Protein AF-A0A2S3Y371-F1 (afdb_monomer_lite)

Foldseek 3Di:
DDDPPPPPPDPDDDDPPDDDDPVVDDPVLQVLQVVLLVLLQVLVVLVVDDDPDKHKDADDVVVDVDPRRIAIPPVRHRSVRSNVNSVVSVVVSVVVVVVVVVVVVVPDDDPPPPCPDPDDD

Structure (mmCIF, N/CA/C/O backbone):
data_AF-A0A2S3Y371-F1
#
_entry.id   AF-A0A2S3Y371-F1
#
loop_
_atom_site.group_PDB
_atom_site.id
_atom_site.type_symbol
_atom_site.label_atom_id
_atom_site.label_alt_id
_atom_site.label_comp_id
_atom_site.label_asym_id
_atom_site.label_entity_id
_atom_site.label_seq_id
_atom_site.pdbx_PDB_ins_code
_atom_site.Cartn_x
_atom_site.Cartn_y
_atom_site.Cartn_z
_atom_site.occupancy
_atom_site.B_iso_or_equiv
_atom_site.auth_seq_id
_atom_site.auth_comp_id
_atom_site.auth_asym_id
_atom_site.auth_atom_id
_atom_site.pdbx_PDB_model_num
ATOM 1 N N . MET A 1 1 ? 18.787 -8.250 23.227 1.00 36.34 1 MET A N 1
ATOM 2 C CA . MET A 1 1 ? 19.214 -7.018 22.537 1.00 36.34 1 MET A CA 1
ATOM 3 C C . MET A 1 1 ? 19.121 -7.314 21.054 1.00 36.34 1 MET A C 1
ATOM 5 O O . MET A 1 1 ? 19.873 -8.144 20.572 1.00 36.34 1 MET A O 1
ATOM 9 N N . THR A 1 2 ? 18.092 -6.796 20.393 1.00 35.56 2 THR A N 1
ATOM 10 C CA . THR A 1 2 ? 17.773 -7.075 18.988 1.00 35.56 2 THR A CA 1
ATOM 11 C C . THR A 1 2 ? 18.684 -6.259 18.079 1.00 35.56 2 THR A C 1
ATOM 13 O O . THR A 1 2 ? 18.664 -5.030 18.113 1.00 35.56 2 THR A O 1
ATOM 16 N N . GLU A 1 3 ? 19.511 -6.953 17.303 1.00 37.12 3 GLU A N 1
ATOM 17 C CA . GLU A 1 3 ? 20.425 -6.358 16.335 1.00 37.12 3 GLU A CA 1
ATOM 18 C C . GLU A 1 3 ? 19.640 -5.799 15.142 1.00 37.12 3 GLU A C 1
ATOM 20 O O . GLU A 1 3 ? 19.009 -6.522 14.371 1.00 37.12 3 GLU A O 1
ATOM 25 N N . ASN A 1 4 ? 19.678 -4.475 14.998 1.00 44.19 4 ASN A N 1
ATOM 26 C CA . ASN A 1 4 ? 19.171 -3.760 13.835 1.00 44.19 4 ASN A CA 1
ATOM 27 C C . ASN A 1 4 ? 20.113 -3.986 12.642 1.00 44.19 4 ASN A C 1
ATOM 29 O O . ASN A 1 4 ? 21.061 -3.227 12.434 1.00 44.19 4 ASN A O 1
ATOM 33 N N . HIS A 1 5 ? 19.842 -4.998 11.819 1.00 40.00 5 HIS A N 1
ATOM 34 C CA . HIS A 1 5 ? 20.485 -5.140 10.512 1.00 40.00 5 HIS A CA 1
ATOM 35 C C . HIS A 1 5 ? 19.853 -4.196 9.482 1.00 40.00 5 HIS A C 1
ATOM 37 O O . HIS A 1 5 ? 19.152 -4.604 8.559 1.00 40.00 5 HIS A O 1
ATOM 43 N N . CYS A 1 6 ? 20.167 -2.907 9.599 1.00 42.28 6 CYS A N 1
ATOM 44 C CA . CYS A 1 6 ? 20.068 -1.996 8.467 1.00 42.28 6 CYS A CA 1
ATOM 45 C C . CYS A 1 6 ? 21.234 -2.322 7.515 1.00 42.28 6 CYS A C 1
ATOM 47 O O . CYS A 1 6 ? 22.364 -1.864 7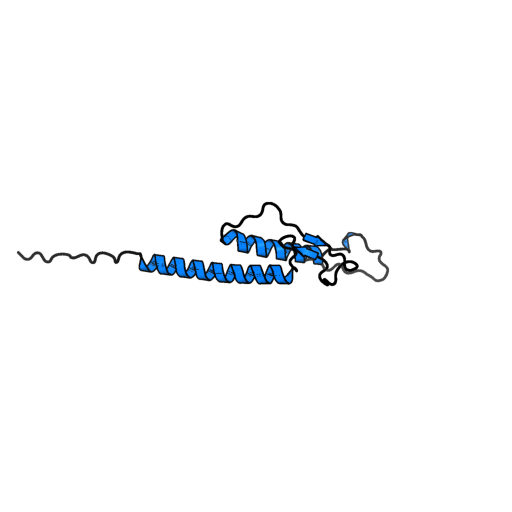.710 1.00 42.28 6 CYS A O 1
ATOM 49 N N . LYS A 1 7 ? 20.999 -3.204 6.532 1.00 44.72 7 LYS A N 1
ATOM 50 C CA . LYS A 1 7 ? 21.962 -3.500 5.459 1.00 44.72 7 LYS A CA 1
ATOM 51 C C . LYS A 1 7 ? 22.326 -2.183 4.768 1.00 44.72 7 LYS A C 1
ATOM 53 O O . LYS A 1 7 ? 21.504 -1.600 4.067 1.00 44.72 7 LYS A O 1
ATOM 58 N N . LYS A 1 8 ? 23.569 -1.731 4.958 1.00 47.91 8 LYS A N 1
ATOM 59 C CA . LYS A 1 8 ? 24.185 -0.659 4.168 1.00 47.91 8 LYS A CA 1
ATOM 60 C C . LYS A 1 8 ? 24.046 -1.029 2.688 1.00 47.91 8 LYS A C 1
ATOM 62 O O . LYS A 1 8 ? 24.722 -1.946 2.229 1.00 47.91 8 LYS A O 1
ATOM 67 N N . ARG A 1 9 ? 23.168 -0.341 1.951 1.00 52.19 9 ARG A N 1
ATOM 68 C CA . ARG A 1 9 ? 23.155 -0.377 0.483 1.00 52.19 9 ARG A CA 1
ATOM 69 C C . ARG A 1 9 ? 24.483 0.228 0.027 1.00 52.19 9 ARG A C 1
ATOM 71 O O . ARG A 1 9 ? 24.672 1.440 0.099 1.00 52.19 9 ARG A O 1
ATOM 78 N N . GLY A 1 10 ? 25.447 -0.632 -0.293 1.00 52.78 10 GLY A N 1
ATOM 79 C CA . GLY A 1 10 ? 26.757 -0.222 -0.780 1.00 52.78 10 GLY A CA 1
ATOM 80 C C . GLY A 1 10 ? 26.577 0.534 -2.087 1.00 52.78 10 GLY A C 1
ATOM 81 O O . GLY A 1 10 ? 26.055 -0.013 -3.051 1.00 52.78 10 GLY A O 1
ATOM 82 N N . ARG A 1 11 ? 26.967 1.807 -2.107 1.00 57.91 11 ARG A N 1
ATOM 83 C CA . ARG A 1 11 ? 27.033 2.599 -3.333 1.00 57.91 11 ARG A CA 1
ATOM 84 C C . ARG A 1 11 ? 28.145 1.981 -4.182 1.00 57.91 11 ARG A C 1
ATOM 86 O O . ARG A 1 11 ? 29.303 2.029 -3.770 1.00 57.91 11 ARG A O 1
ATOM 93 N N . ILE A 1 12 ? 27.798 1.337 -5.294 1.00 63.81 12 ILE A N 1
ATOM 94 C CA . ILE A 1 12 ? 28.801 0.718 -6.160 1.00 63.81 12 ILE A CA 1
ATOM 95 C C . ILE A 1 12 ? 29.543 1.850 -6.883 1.00 63.81 12 ILE A C 1
ATOM 97 O O . ILE A 1 12 ? 28.936 2.608 -7.636 1.00 63.81 12 ILE A O 1
ATOM 101 N N . SER A 1 13 ? 30.833 2.022 -6.591 1.00 66.88 13 SER A N 1
ATOM 102 C CA . SER A 1 13 ? 31.679 3.024 -7.246 1.00 66.88 13 SER A CA 1
ATOM 103 C C . SER A 1 13 ? 32.306 2.398 -8.485 1.00 66.88 13 SER A C 1
ATOM 105 O O . SER A 1 13 ? 33.106 1.477 -8.354 1.00 66.88 13 SER A O 1
ATOM 107 N N . LEU A 1 14 ?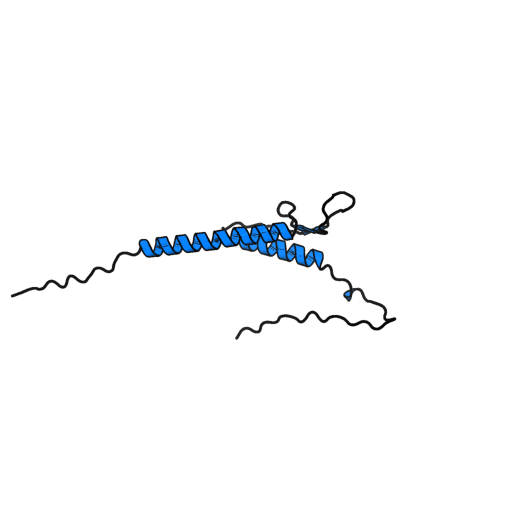 31.934 2.887 -9.667 1.00 66.62 14 LEU A N 1
ATOM 108 C CA . LEU A 1 14 ? 32.541 2.499 -10.943 1.00 66.62 14 LEU A CA 1
ATOM 109 C C . LEU A 1 14 ? 33.746 3.379 -11.257 1.00 66.62 14 LEU A C 1
ATOM 111 O O . LEU A 1 14 ? 33.689 4.590 -11.026 1.00 66.62 14 LEU A O 1
ATOM 115 N N . ASN A 1 15 ? 34.799 2.798 -11.833 1.00 79.38 15 ASN A N 1
ATOM 116 C CA . ASN A 1 15 ? 35.830 3.593 -12.488 1.00 79.38 15 ASN A CA 1
ATOM 117 C C . ASN A 1 15 ? 35.397 3.926 -13.920 1.00 79.38 15 ASN A C 1
ATOM 119 O O . ASN A 1 15 ? 34.541 3.271 -14.516 1.00 79.38 15 ASN A O 1
ATOM 123 N N . VAL A 1 16 ? 35.992 4.976 -14.486 1.00 73.69 16 VAL A N 1
ATOM 124 C CA . VAL A 1 16 ? 35.735 5.367 -15.876 1.00 73.69 16 VAL A CA 1
ATOM 125 C C . VAL A 1 16 ? 36.280 4.282 -16.808 1.00 73.69 16 VAL A C 1
ATOM 127 O O . VAL A 1 16 ? 37.489 4.073 -16.851 1.00 73.69 16 VAL A O 1
ATOM 130 N N . GLY A 1 17 ? 35.391 3.639 -17.568 1.00 78.56 17 GLY A N 1
ATOM 131 C CA . GLY A 1 17 ? 35.735 2.614 -18.561 1.00 78.56 17 GLY A CA 1
ATOM 132 C C . GLY A 1 17 ? 35.392 1.176 -18.166 1.00 78.56 17 GLY A C 1
ATOM 133 O O . GLY A 1 17 ? 35.583 0.290 -18.993 1.00 78.56 17 GLY A O 1
ATOM 134 N N . ASP A 1 18 ? 34.876 0.943 -16.956 1.00 85.25 18 ASP A N 1
ATOM 135 C CA . ASP A 1 18 ? 34.407 -0.382 -16.538 1.00 85.25 18 ASP A CA 1
ATOM 136 C C . ASP A 1 18 ? 33.042 -0.707 -17.175 1.00 85.25 18 ASP A C 1
ATOM 138 O O . ASP A 1 18 ? 32.127 0.124 -17.173 1.00 85.25 18 ASP A O 1
ATOM 142 N N . ASP A 1 19 ? 32.893 -1.933 -17.681 1.00 83.19 19 ASP A N 1
ATOM 143 C CA . ASP A 1 19 ? 31.600 -2.461 -18.123 1.00 83.19 19 ASP A CA 1
ATOM 144 C C . ASP A 1 19 ? 30.689 -2.728 -16.913 1.00 83.19 19 ASP A C 1
ATOM 146 O O . ASP A 1 19 ? 31.125 -3.250 -15.884 1.00 83.19 19 ASP A O 1
ATOM 150 N N . VAL A 1 20 ? 29.400 -2.394 -17.041 1.00 83.38 20 VAL A N 1
ATOM 151 C CA . VAL A 1 20 ? 28.405 -2.590 -15.975 1.00 83.38 20 VAL A CA 1
ATOM 152 C C . VAL A 1 20 ? 27.619 -3.884 -16.164 1.00 83.38 20 VAL A C 1
ATOM 154 O O . VAL A 1 20 ? 27.092 -4.159 -17.243 1.00 83.38 20 VAL A O 1
ATOM 157 N N . GLY A 1 21 ? 27.519 -4.673 -15.094 1.00 81.00 21 GLY A N 1
ATOM 158 C CA . GLY A 1 21 ? 26.701 -5.884 -15.045 1.00 81.00 21 GLY A CA 1
ATOM 159 C C . GLY A 1 21 ? 25.224 -5.610 -14.710 1.00 81.00 21 GLY A C 1
ATOM 160 O O . GLY A 1 21 ? 24.877 -4.509 -14.271 1.00 81.00 21 GLY A O 1
ATOM 161 N N . PRO A 1 22 ? 24.327 -6.600 -14.889 1.00 80.38 22 PRO A N 1
ATOM 162 C CA . PRO A 1 22 ? 22.902 -6.483 -14.560 1.00 80.38 22 PRO A CA 1
ATOM 163 C C . PRO A 1 22 ? 22.607 -6.028 -13.122 1.00 80.38 22 PRO A C 1
ATOM 165 O O . PRO A 1 22 ? 21.583 -5.404 -12.874 1.00 80.38 22 PRO A O 1
ATOM 168 N N . GLU A 1 23 ? 23.508 -6.292 -12.180 1.00 80.06 23 GLU A N 1
ATOM 169 C CA . GLU A 1 23 ? 23.441 -5.862 -10.781 1.00 80.06 23 GLU A CA 1
ATOM 170 C C . GLU A 1 23 ? 23.459 -4.337 -10.577 1.00 80.06 23 GLU A C 1
ATOM 172 O O . GLU A 1 23 ? 23.131 -3.865 -9.489 1.00 80.06 23 GLU A O 1
ATOM 177 N N . TYR A 1 24 ? 23.818 -3.561 -11.607 1.00 78.94 24 TYR A N 1
ATOM 178 C CA . TYR A 1 24 ? 23.718 -2.099 -11.589 1.00 78.94 24 TYR A CA 1
ATOM 179 C C . TYR A 1 24 ? 22.296 -1.581 -11.813 1.00 78.94 24 TYR A C 1
ATOM 181 O O . TYR A 1 24 ? 22.034 -0.405 -11.560 1.00 78.94 24 TYR A O 1
ATOM 189 N N . PHE A 1 25 ? 21.382 -2.433 -12.278 1.00 79.75 25 PHE A N 1
ATOM 190 C CA . PHE A 1 25 ? 19.990 -2.076 -12.506 1.00 79.75 25 PHE A CA 1
ATOM 191 C C . PHE A 1 25 ? 19.146 -2.498 -11.297 1.00 79.75 25 PHE A C 1
ATOM 193 O O . PHE A 1 25 ? 19.062 -3.678 -10.964 1.00 79.75 25 PHE A O 1
ATOM 200 N N . ASP A 1 26 ? 18.504 -1.524 -10.650 1.00 83.12 26 ASP A N 1
ATOM 201 C CA . ASP A 1 26 ? 17.503 -1.734 -9.599 1.00 83.12 26 ASP A CA 1
ATOM 202 C C . ASP A 1 26 ? 16.173 -1.118 -10.044 1.00 83.12 26 ASP A C 1
ATOM 204 O O . ASP A 1 26 ? 16.154 -0.083 -10.712 1.00 83.12 26 ASP A O 1
ATOM 208 N N . ASP A 1 27 ? 15.064 -1.742 -9.658 1.00 87.94 27 ASP A N 1
ATOM 209 C CA . ASP A 1 27 ? 13.716 -1.216 -9.884 1.00 87.94 27 ASP A CA 1
ATOM 210 C C . ASP A 1 27 ? 13.222 -0.546 -8.598 1.00 87.94 27 ASP A C 1
ATOM 212 O O . ASP A 1 27 ? 12.330 -1.031 -7.891 1.00 87.94 27 ASP A O 1
ATOM 216 N N . ALA A 1 28 ? 13.893 0.557 -8.258 1.00 89.56 28 ALA A N 1
ATOM 217 C CA . ALA A 1 28 ? 13.633 1.316 -7.041 1.00 89.56 28 ALA A CA 1
ATOM 218 C C . ALA A 1 28 ? 12.177 1.803 -6.975 1.00 89.56 28 ALA A C 1
ATOM 220 O O . ALA A 1 28 ? 11.561 1.739 -5.911 1.00 89.56 28 ALA A O 1
ATOM 221 N N . ASP A 1 29 ? 11.613 2.195 -8.117 1.00 92.06 29 ASP A N 1
ATOM 222 C CA . ASP A 1 29 ? 10.235 2.668 -8.228 1.00 92.06 29 ASP A CA 1
ATOM 223 C C . ASP A 1 29 ? 9.226 1.565 -7.881 1.00 92.06 29 ASP A C 1
ATOM 225 O O . ASP A 1 29 ? 8.267 1.785 -7.133 1.00 92.06 29 ASP A O 1
ATOM 229 N N . ARG A 1 30 ? 9.459 0.335 -8.360 1.00 93.88 30 ARG A N 1
ATOM 230 C CA . ARG A 1 30 ? 8.643 -0.821 -7.972 1.00 93.88 30 ARG A CA 1
ATOM 231 C C . ARG A 1 30 ? 8.758 -1.106 -6.480 1.00 93.88 30 ARG A C 1
ATOM 233 O O . ARG A 1 30 ? 7.753 -1.422 -5.844 1.00 93.88 30 ARG A O 1
ATOM 240 N N . ILE A 1 31 ? 9.964 -1.025 -5.916 1.00 93.94 31 ILE A N 1
ATOM 241 C CA . ILE A 1 31 ? 10.193 -1.240 -4.478 1.00 93.94 31 ILE A CA 1
ATOM 242 C C . ILE A 1 31 ? 9.424 -0.202 -3.651 1.00 93.94 31 ILE A C 1
ATOM 244 O O . ILE A 1 31 ? 8.796 -0.561 -2.652 1.00 93.94 31 ILE A O 1
ATOM 248 N N . GLU A 1 32 ? 9.434 1.064 -4.068 1.00 93.88 32 GLU A N 1
ATOM 249 C CA . GLU A 1 32 ? 8.685 2.136 -3.414 1.00 93.88 32 GLU A CA 1
ATOM 250 C C . GLU A 1 32 ? 7.173 1.893 -3.477 1.00 93.88 32 GLU A C 1
ATOM 252 O O . GLU A 1 32 ? 6.504 1.927 -2.441 1.00 93.88 32 GLU A O 1
ATOM 257 N N . ALA A 1 33 ? 6.639 1.552 -4.653 1.00 95.19 33 ALA A N 1
ATOM 258 C CA . ALA A 1 33 ? 5.220 1.244 -4.819 1.00 95.19 33 ALA A CA 1
ATOM 259 C C . ALA A 1 33 ? 4.774 0.050 -3.956 1.00 95.19 33 ALA A C 1
ATOM 261 O O . ALA A 1 33 ? 3.714 0.096 -3.328 1.00 95.19 33 ALA A O 1
ATOM 262 N N . VAL A 1 34 ? 5.598 -1.001 -3.866 1.00 95.38 34 VAL A N 1
ATOM 263 C CA . VAL A 1 34 ? 5.329 -2.152 -2.988 1.00 95.38 34 VAL A CA 1
ATOM 264 C C . VAL A 1 34 ? 5.325 -1.722 -1.522 1.00 95.38 34 VAL A C 1
ATOM 266 O O . VAL A 1 34 ? 4.414 -2.090 -0.784 1.00 95.38 34 VAL A O 1
ATOM 269 N N . SER A 1 35 ? 6.301 -0.918 -1.095 1.00 95.75 35 SER A N 1
ATOM 270 C CA . SER A 1 35 ? 6.369 -0.398 0.277 1.00 95.75 35 SER A CA 1
ATOM 271 C C . SER A 1 35 ? 5.124 0.419 0.641 1.00 95.75 35 SER A C 1
ATOM 273 O O . SER A 1 35 ? 4.547 0.223 1.712 1.00 95.75 35 SER A O 1
ATOM 275 N N . ALA A 1 36 ? 4.664 1.285 -0.264 1.00 95.88 36 ALA A N 1
ATOM 276 C CA . ALA A 1 36 ? 3.441 2.063 -0.092 1.00 95.88 36 ALA A CA 1
ATOM 277 C C . ALA A 1 36 ? 2.192 1.170 0.033 1.00 95.88 36 ALA A C 1
ATOM 279 O O . ALA A 1 36 ? 1.369 1.376 0.927 1.00 95.88 36 ALA A O 1
ATOM 280 N N . GLY A 1 37 ? 2.076 0.142 -0.815 1.00 94.50 37 GLY A N 1
ATOM 281 C CA . GLY A 1 37 ? 0.993 -0.842 -0.738 1.00 94.50 37 GLY A CA 1
ATOM 282 C C . GLY A 1 37 ? 0.988 -1.613 0.585 1.00 94.50 37 GLY A C 1
ATOM 283 O O . GLY A 1 37 ? -0.050 -1.713 1.235 1.00 94.50 37 GLY A O 1
ATOM 284 N N . VAL A 1 38 ? 2.154 -2.084 1.039 1.00 94.94 38 VAL A N 1
ATOM 285 C CA . VAL A 1 38 ? 2.305 -2.781 2.331 1.00 94.94 38 VAL A CA 1
ATOM 286 C C . VAL A 1 38 ? 1.877 -1.893 3.499 1.00 94.94 38 VAL A C 1
ATOM 288 O O . VAL A 1 38 ? 1.190 -2.364 4.406 1.00 94.94 38 VAL A O 1
ATOM 291 N N . GLN A 1 39 ? 2.253 -0.611 3.490 1.00 95.69 39 GLN A N 1
ATOM 292 C CA . GLN A 1 39 ? 1.838 0.334 4.530 1.00 95.69 39 GLN A CA 1
ATOM 293 C C . GLN A 1 39 ? 0.315 0.474 4.591 1.00 95.69 39 GLN A C 1
ATOM 295 O O . GLN A 1 39 ? -0.263 0.354 5.670 1.00 95.69 39 GLN A O 1
ATOM 300 N N . LEU A 1 40 ? -0.336 0.663 3.441 1.00 95.25 40 LEU A N 1
ATOM 301 C CA . LEU A 1 40 ? -1.791 0.791 3.370 1.00 95.25 40 LEU A CA 1
ATOM 302 C C . LEU A 1 40 ? -2.509 -0.466 3.869 1.00 95.25 40 LEU A C 1
ATOM 304 O O . LEU A 1 40 ? -3.441 -0.375 4.665 1.00 95.25 40 LEU A O 1
ATOM 308 N N . VAL A 1 41 ? -2.049 -1.640 3.449 1.00 94.38 41 VAL A N 1
ATOM 309 C CA . VAL A 1 41 ? -2.648 -2.919 3.849 1.00 94.38 41 VAL A CA 1
ATOM 310 C C . VAL A 1 41 ? -2.499 -3.137 5.350 1.00 94.38 41 VAL A C 1
ATOM 312 O O . VAL A 1 41 ? -3.468 -3.474 6.020 1.00 94.38 41 VAL A O 1
ATOM 315 N N . ASN A 1 42 ? -1.322 -2.867 5.914 1.00 94.06 42 ASN A N 1
ATOM 316 C CA . ASN A 1 42 ? -1.111 -2.985 7.356 1.00 94.06 42 ASN A CA 1
ATOM 317 C C . ASN A 1 42 ? -1.982 -2.017 8.166 1.00 94.06 42 ASN A C 1
ATOM 319 O O . ASN A 1 42 ? -2.444 -2.389 9.245 1.00 94.06 42 ASN A O 1
ATOM 323 N N . ALA A 1 43 ? -2.225 -0.806 7.657 1.00 94.38 43 ALA A N 1
ATOM 324 C CA . ALA A 1 43 ? -3.138 0.141 8.287 1.00 94.38 43 ALA A CA 1
ATOM 325 C C . ALA A 1 43 ? -4.580 -0.402 8.292 1.00 94.38 43 ALA A C 1
ATOM 327 O O . ALA A 1 43 ? -5.244 -0.397 9.327 1.00 94.38 43 ALA A O 1
ATOM 328 N N . LEU A 1 44 ? -5.044 -0.949 7.163 1.00 93.12 44 LEU A N 1
ATOM 329 C CA . LEU A 1 44 ? -6.384 -1.534 7.021 1.00 93.12 44 LEU A CA 1
ATOM 330 C C . LEU A 1 44 ? -6.591 -2.771 7.908 1.00 93.12 44 LEU A C 1
ATOM 332 O O . LEU A 1 44 ? -7.634 -2.899 8.549 1.00 93.12 44 LEU A O 1
ATOM 336 N N . ARG A 1 45 ? -5.570 -3.623 8.052 1.00 92.38 45 ARG A N 1
ATOM 337 C CA . ARG A 1 45 ? -5.608 -4.808 8.927 1.00 92.38 45 ARG A CA 1
ATOM 338 C C . ARG A 1 45 ? -5.876 -4.486 10.398 1.00 92.38 45 ARG A C 1
ATOM 340 O O . ARG A 1 45 ? -6.381 -5.336 11.124 1.00 92.38 45 ARG A O 1
ATOM 347 N N . ARG A 1 46 ? -5.581 -3.264 10.861 1.00 90.38 46 ARG A N 1
ATOM 348 C CA . ARG A 1 46 ? -5.918 -2.823 12.233 1.00 90.38 46 ARG A CA 1
ATOM 349 C C . ARG A 1 46 ? -7.424 -2.756 12.482 1.00 90.38 46 ARG A C 1
ATOM 351 O O . ARG A 1 46 ? -7.848 -2.769 13.633 1.00 90.38 46 ARG A O 1
ATOM 358 N N . PHE A 1 47 ? -8.207 -2.705 11.411 1.00 90.56 47 PHE A N 1
ATOM 359 C CA . PHE A 1 47 ? -9.663 -2.689 11.419 1.00 90.56 47 PHE A CA 1
ATOM 360 C C . PHE A 1 47 ? -10.266 -4.018 10.946 1.00 90.56 47 PHE A C 1
ATOM 362 O O . PHE A 1 47 ? -11.427 -4.035 10.552 1.00 90.56 47 PHE A O 1
ATOM 369 N N . ASP A 1 48 ? -9.490 -5.110 10.981 1.00 91.19 48 ASP A N 1
ATOM 370 C CA . ASP A 1 48 ? -9.917 -6.450 10.542 1.00 91.19 48 ASP A CA 1
ATOM 371 C C . ASP A 1 48 ? -10.298 -6.507 9.048 1.00 91.19 48 ASP A C 1
ATOM 373 O O . ASP A 1 48 ? -11.134 -7.296 8.614 1.00 91.19 48 ASP A O 1
ATOM 377 N N . VAL A 1 49 ? -9.686 -5.629 8.242 1.00 90.50 49 VAL A N 1
ATOM 378 C CA . VAL A 1 49 ? -9.839 -5.618 6.784 1.00 90.50 49 VAL A CA 1
ATOM 379 C C . VAL A 1 49 ? -8.654 -6.342 6.154 1.00 90.50 49 VAL A C 1
ATOM 381 O O . VAL A 1 49 ? -7.532 -5.828 6.150 1.00 90.50 49 VAL A O 1
ATOM 384 N N . ASP A 1 50 ? -8.933 -7.516 5.592 1.00 87.44 50 ASP A N 1
ATOM 385 C CA . ASP A 1 50 ? -7.964 -8.380 4.922 1.00 87.44 50 ASP A CA 1
ATOM 386 C C . ASP A 1 50 ? -8.174 -8.416 3.403 1.00 87.44 50 ASP A C 1
ATOM 388 O O . ASP A 1 50 ? -9.294 -8.317 2.900 1.00 87.44 50 ASP A O 1
ATOM 392 N N . PHE A 1 51 ? -7.069 -8.567 2.671 1.00 84.62 51 PHE A N 1
ATOM 393 C CA . PHE A 1 51 ? -7.048 -8.704 1.218 1.00 84.62 51 PHE A CA 1
ATOM 394 C C . PHE A 1 51 ? -6.213 -9.925 0.842 1.00 84.62 51 PHE A C 1
ATOM 396 O O . PHE A 1 51 ? -5.092 -10.078 1.332 1.00 84.62 51 PHE A O 1
ATOM 403 N N . ASP A 1 52 ? -6.749 -10.759 -0.047 1.00 80.31 52 ASP A N 1
ATOM 404 C CA . ASP A 1 52 ? -6.110 -12.016 -0.451 1.00 80.31 52 ASP A CA 1
ATOM 405 C C . ASP A 1 52 ? -4.963 -11.812 -1.453 1.00 80.31 52 ASP A C 1
ATOM 407 O O . ASP A 1 52 ? -4.009 -12.588 -1.465 1.00 80.31 52 ASP A O 1
ATOM 411 N N . ASP A 1 53 ? -5.038 -10.767 -2.284 1.00 80.69 53 ASP A N 1
ATOM 412 C CA . ASP A 1 53 ? -4.014 -10.452 -3.281 1.00 80.69 53 ASP A CA 1
ATOM 413 C C . ASP A 1 53 ? -3.882 -8.933 -3.464 1.00 80.69 53 ASP A C 1
ATOM 415 O O . ASP A 1 53 ? -4.864 -8.231 -3.720 1.00 80.69 53 ASP A O 1
ATOM 419 N N . ILE A 1 54 ? -2.659 -8.420 -3.307 1.00 85.12 54 ILE A N 1
ATOM 420 C CA . ILE A 1 54 ? -2.304 -7.015 -3.528 1.00 85.12 54 ILE A CA 1
ATOM 421 C C . ILE A 1 54 ? -1.051 -6.987 -4.394 1.00 85.12 54 ILE A C 1
ATOM 423 O O . ILE A 1 54 ? -0.013 -7.550 -4.043 1.00 85.12 54 ILE A O 1
ATOM 427 N N . GLY A 1 55 ? -1.136 -6.270 -5.510 1.00 90.81 55 GLY A N 1
ATOM 428 C CA . GLY A 1 55 ? -0.042 -6.137 -6.461 1.00 90.81 55 GLY A CA 1
ATOM 429 C C . GLY A 1 55 ? 0.391 -4.696 -6.687 1.00 90.81 55 GLY A C 1
ATOM 430 O O . GLY A 1 55 ? -0.226 -3.738 -6.219 1.00 90.81 55 GLY A O 1
ATOM 431 N N . VAL A 1 56 ? 1.441 -4.558 -7.490 1.00 94.50 56 VAL A N 1
ATOM 432 C CA . VAL A 1 56 ? 1.792 -3.303 -8.155 1.00 94.50 56 VAL A CA 1
ATOM 433 C C . VAL A 1 56 ? 1.791 -3.526 -9.661 1.00 94.50 56 VAL A C 1
ATOM 435 O O . VAL A 1 56 ? 2.268 -4.555 -10.140 1.00 94.50 56 VAL A O 1
ATOM 438 N N . SER A 1 57 ? 1.253 -2.572 -10.411 1.00 94.38 57 SER A N 1
ATOM 439 C CA . SER A 1 57 ? 1.184 -2.623 -11.871 1.00 94.38 57 SER A CA 1
ATOM 440 C C . SER A 1 57 ? 2.013 -1.504 -12.475 1.00 94.38 57 SER A C 1
ATOM 442 O O . SER A 1 57 ? 1.866 -0.348 -12.075 1.00 94.38 57 SER A O 1
ATOM 444 N N . ARG A 1 58 ? 2.845 -1.833 -13.465 1.00 94.12 58 ARG A N 1
ATOM 445 C CA . ARG A 1 58 ? 3.581 -0.830 -14.237 1.00 94.12 58 ARG A CA 1
ATOM 446 C C . ARG A 1 58 ? 2.616 0.000 -15.082 1.00 94.12 58 ARG A C 1
ATOM 448 O O . ARG A 1 58 ? 1.704 -0.548 -15.701 1.00 94.12 58 ARG A O 1
ATOM 455 N N . VAL A 1 59 ? 2.844 1.305 -15.142 1.00 93.50 59 VAL A N 1
ATOM 456 C CA . VAL A 1 59 ? 2.030 2.241 -15.920 1.00 93.50 59 VAL A CA 1
ATOM 457 C C . VAL A 1 59 ? 2.502 2.299 -17.374 1.00 93.50 59 VAL A C 1
ATOM 459 O O . VAL A 1 59 ? 3.694 2.352 -17.670 1.00 93.50 59 VAL A O 1
ATOM 462 N N . CYS A 1 60 ? 1.546 2.310 -18.307 1.00 91.56 60 CYS A N 1
ATOM 463 C CA . CYS A 1 60 ? 1.806 2.664 -19.701 1.00 91.56 60 CYS A CA 1
ATOM 464 C C . CYS A 1 60 ? 1.709 4.189 -19.859 1.00 91.56 60 CYS A C 1
ATOM 466 O O . CYS A 1 60 ? 0.607 4.730 -19.992 1.00 91.56 60 CYS A O 1
ATOM 468 N N . HIS A 1 61 ? 2.846 4.886 -19.901 1.00 89.88 61 HIS A N 1
ATOM 469 C CA . HIS A 1 61 ? 2.880 6.344 -20.106 1.00 89.88 61 HIS A CA 1
ATOM 470 C C . HIS A 1 61 ? 2.481 6.777 -21.530 1.00 89.88 61 HIS A C 1
ATOM 472 O O . HIS A 1 61 ? 2.213 7.944 -21.777 1.00 89.88 61 HIS A O 1
ATOM 478 N N . THR A 1 62 ? 2.406 5.845 -22.487 1.00 91.12 62 THR A N 1
ATOM 479 C CA . THR A 1 62 ? 1.828 6.113 -23.818 1.00 91.12 62 THR A CA 1
ATOM 480 C C . THR A 1 62 ? 0.299 6.089 -23.790 1.00 91.12 62 THR A C 1
ATOM 482 O O . THR A 1 62 ? -0.351 6.754 -24.589 1.00 91.12 62 THR A O 1
ATOM 485 N N . CYS A 1 63 ? -0.280 5.306 -22.879 1.00 89.75 63 CYS A N 1
ATOM 486 C CA . CYS A 1 63 ? -1.714 5.045 -22.801 1.00 89.75 63 CYS A CA 1
ATOM 487 C C . CYS A 1 63 ? -2.418 5.954 -21.782 1.00 89.75 63 CYS A C 1
ATOM 489 O O . CYS A 1 63 ? -3.642 6.062 -21.794 1.00 89.75 63 CYS A O 1
ATOM 491 N N . THR A 1 64 ? -1.662 6.553 -20.858 1.00 85.75 64 THR A N 1
ATOM 492 C CA . THR A 1 64 ? -2.185 7.295 -19.706 1.00 85.75 64 THR A CA 1
ATOM 493 C C . THR A 1 64 ? -1.365 8.558 -19.456 1.00 85.75 64 THR A C 1
ATOM 495 O O . THR A 1 64 ? -0.193 8.618 -19.811 1.00 85.75 64 THR A O 1
ATOM 498 N N . VAL A 1 65 ? -1.978 9.551 -18.806 1.00 89.31 65 VAL A N 1
ATOM 499 C CA . VAL A 1 65 ? -1.307 10.785 -18.345 1.00 89.31 65 VAL A CA 1
ATOM 500 C C . VAL A 1 65 ? -0.719 10.649 -16.933 1.00 89.31 65 VAL A C 1
ATOM 502 O O . VAL A 1 65 ? -0.364 11.644 -16.312 1.00 89.31 65 VAL A O 1
ATOM 505 N N . ILE A 1 66 ? -0.683 9.429 -16.391 1.00 88.12 66 ILE A N 1
ATOM 506 C CA . ILE A 1 66 ? -0.171 9.158 -15.047 1.00 88.12 66 ILE A CA 1
ATOM 507 C C . ILE A 1 66 ? 1.357 9.190 -15.106 1.00 88.12 66 ILE A C 1
ATOM 509 O O . ILE A 1 66 ? 1.969 8.488 -15.915 1.00 88.12 66 ILE A O 1
ATOM 513 N N . GLU A 1 67 ? 1.955 10.026 -14.261 1.00 89.62 67 GLU A N 1
ATOM 514 C CA . GLU A 1 67 ? 3.407 10.229 -14.204 1.00 89.62 67 GLU A CA 1
ATOM 515 C C . GLU A 1 67 ? 4.114 9.121 -13.417 1.00 89.62 67 GLU A C 1
ATOM 517 O O . GLU A 1 67 ? 5.227 8.741 -13.771 1.00 89.62 67 GLU A O 1
ATOM 522 N N . ASP A 1 68 ? 3.464 8.567 -12.389 1.00 92.62 68 ASP A N 1
ATOM 523 C CA . ASP A 1 68 ? 4.040 7.499 -11.578 1.00 92.62 68 ASP A CA 1
ATOM 524 C C . ASP A 1 68 ? 4.293 6.232 -12.420 1.00 92.62 68 ASP A C 1
ATOM 526 O O . ASP A 1 68 ? 3.399 5.779 -13.141 1.00 92.62 68 ASP A O 1
ATOM 530 N N . PRO A 1 69 ? 5.481 5.610 -12.318 1.00 92.19 69 PRO A N 1
ATOM 531 C CA . PRO A 1 69 ? 5.843 4.421 -13.098 1.00 92.19 69 PRO A CA 1
ATOM 532 C C . PRO A 1 69 ? 5.093 3.157 -12.656 1.00 92.19 69 PRO A C 1
ATOM 534 O O . PRO A 1 69 ? 4.960 2.206 -13.434 1.00 92.19 69 PRO A O 1
ATOM 537 N N . TYR A 1 70 ? 4.587 3.145 -11.421 1.00 95.62 70 TYR A N 1
ATOM 538 C CA . TYR A 1 70 ? 3.852 2.039 -10.820 1.00 95.62 70 TYR A CA 1
ATOM 539 C C . TYR A 1 70 ? 2.629 2.536 -10.051 1.00 95.62 70 TYR A C 1
ATOM 541 O O . TYR A 1 70 ? 2.662 3.582 -9.409 1.00 95.62 70 TYR A O 1
ATOM 549 N N . LEU A 1 71 ? 1.568 1.730 -10.065 1.00 95.38 71 LEU A N 1
ATOM 550 C CA . LEU A 1 71 ? 0.373 1.912 -9.242 1.00 95.38 71 LEU A CA 1
ATOM 551 C C . LEU A 1 71 ? 0.186 0.717 -8.316 1.00 95.38 71 LEU A C 1
ATOM 553 O O . LEU A 1 71 ? 0.509 -0.415 -8.678 1.00 95.38 71 LEU A O 1
ATOM 557 N N . VAL A 1 72 ? -0.383 0.962 -7.140 1.00 94.69 72 VAL A N 1
ATOM 558 C CA . VAL A 1 72 ? -0.845 -0.084 -6.228 1.00 94.69 72 VAL A CA 1
ATOM 559 C C . VAL A 1 72 ? -2.194 -0.598 -6.729 1.00 94.69 72 VAL A C 1
ATOM 561 O O . VAL A 1 72 ? -3.146 0.174 -6.884 1.00 94.69 72 VAL A O 1
ATOM 564 N N . VAL A 1 73 ? -2.296 -1.911 -6.948 1.00 91.50 73 VAL A N 1
ATOM 565 C CA . VAL A 1 73 ? -3.507 -2.600 -7.429 1.00 91.50 73 VAL A CA 1
ATOM 566 C C . VAL A 1 73 ? -4.477 -2.820 -6.264 1.00 91.50 73 VAL A C 1
ATOM 568 O O . VAL A 1 73 ? -4.861 -3.930 -5.922 1.00 91.50 73 VAL A O 1
ATOM 571 N N . LEU A 1 74 ? -4.844 -1.717 -5.620 1.00 85.50 74 LEU A N 1
ATOM 572 C CA . LEU A 1 74 ? -5.854 -1.623 -4.573 1.00 85.50 74 LEU A CA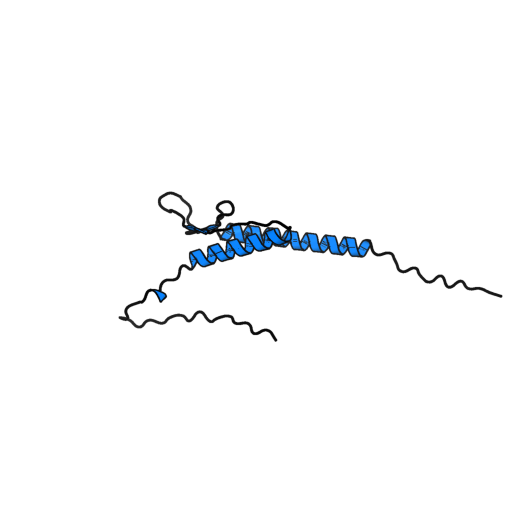 1
ATOM 573 C C . LEU A 1 74 ? -6.706 -0.385 -4.874 1.00 85.50 74 LEU A C 1
ATOM 575 O O . LEU A 1 74 ? -6.681 0.608 -4.156 1.00 85.50 74 LEU A O 1
ATOM 579 N N . GLY A 1 75 ? -7.368 -0.411 -6.034 1.00 84.94 75 GLY A N 1
ATOM 580 C CA . GLY A 1 75 ? -8.061 0.752 -6.597 1.00 84.94 75 GLY A CA 1
ATOM 581 C C . GLY A 1 75 ? -7.202 1.648 -7.499 1.00 84.94 75 GLY A C 1
ATOM 582 O O . GLY A 1 75 ? -7.606 2.775 -7.759 1.00 84.94 75 GLY A O 1
ATOM 583 N N . ASN A 1 76 ? -6.060 1.156 -8.002 1.00 90.88 76 ASN A N 1
ATOM 584 C CA . ASN A 1 76 ? -5.124 1.892 -8.871 1.00 90.88 76 ASN A CA 1
ATOM 585 C C . ASN A 1 76 ? -4.618 3.194 -8.234 1.00 90.88 76 ASN A C 1
ATOM 587 O O . ASN A 1 76 ? -4.743 4.278 -8.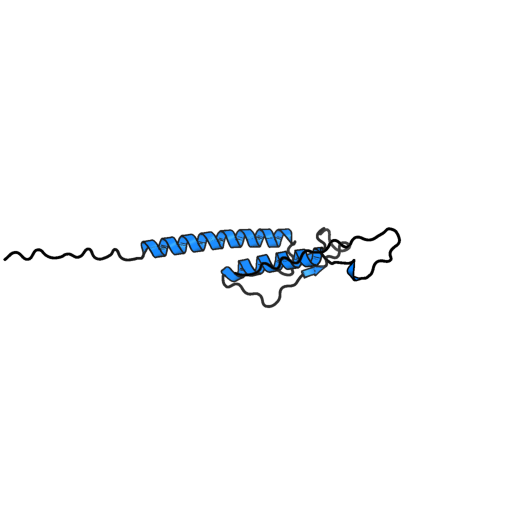801 1.00 90.88 76 ASN A O 1
ATOM 591 N N . LEU A 1 77 ? -4.050 3.069 -7.038 1.00 93.81 77 LEU A N 1
ATOM 592 C CA . LEU A 1 77 ? -3.541 4.200 -6.269 1.00 93.81 77 LEU A CA 1
ATOM 593 C C . LEU A 1 77 ? -2.109 4.528 -6.669 1.00 93.81 77 LEU A C 1
ATOM 595 O O . LEU A 1 77 ? -1.283 3.626 -6.834 1.00 93.81 77 LEU A O 1
ATOM 599 N N . ARG A 1 78 ? -1.784 5.820 -6.729 1.00 95.44 78 ARG A N 1
ATOM 600 C CA . ARG A 1 78 ? -0.383 6.246 -6.768 1.00 95.44 78 ARG A CA 1
ATOM 601 C C . ARG A 1 78 ? 0.299 5.890 -5.443 1.00 95.44 78 ARG A C 1
ATOM 603 O O . ARG A 1 78 ? -0.360 5.947 -4.399 1.00 95.44 78 ARG A O 1
ATOM 610 N N . PRO A 1 79 ? 1.608 5.581 -5.426 1.00 95.75 79 PRO A N 1
ATOM 611 C CA . PRO A 1 79 ? 2.321 5.253 -4.190 1.00 95.75 79 PRO A CA 1
ATOM 612 C C . PRO A 1 79 ? 2.133 6.313 -3.094 1.00 95.75 79 PRO A C 1
ATOM 614 O O . PRO A 1 79 ? 1.790 5.986 -1.958 1.00 95.75 79 PRO A O 1
ATOM 617 N N . ALA A 1 80 ? 2.231 7.596 -3.451 1.00 95.88 80 ALA A N 1
ATOM 618 C CA . ALA A 1 80 ? 2.009 8.700 -2.517 1.00 95.88 80 ALA A CA 1
ATOM 619 C C . ALA A 1 80 ? 0.577 8.738 -1.944 1.00 95.88 80 ALA A C 1
ATOM 621 O O . ALA A 1 80 ? 0.373 9.097 -0.782 1.00 95.88 80 ALA A O 1
ATOM 622 N N . GLU A 1 81 ? -0.429 8.356 -2.733 1.00 96.44 81 GLU A N 1
ATOM 623 C CA . GLU A 1 81 ? -1.820 8.283 -2.275 1.00 96.44 81 GLU A CA 1
ATOM 624 C C . GLU A 1 81 ? -2.021 7.126 -1.305 1.00 96.44 81 GLU A C 1
ATOM 626 O O . GLU A 1 81 ? -2.662 7.315 -0.272 1.00 96.44 81 GLU A O 1
ATOM 631 N N . ALA A 1 82 ? -1.433 5.963 -1.595 1.00 96.19 82 ALA A N 1
ATOM 632 C CA . ALA A 1 82 ? -1.486 4.810 -0.706 1.00 96.19 82 ALA A CA 1
ATOM 633 C C . ALA A 1 82 ? -0.852 5.123 0.659 1.00 96.19 82 ALA A C 1
ATOM 635 O O . ALA A 1 82 ? -1.469 4.859 1.691 1.00 96.19 82 ALA A O 1
ATOM 636 N N . VAL A 1 83 ? 0.312 5.787 0.677 1.00 97.12 83 VAL A N 1
ATOM 637 C CA . VAL A 1 83 ? 0.948 6.267 1.919 1.00 97.12 83 VAL A CA 1
ATOM 638 C C . VAL A 1 83 ? 0.038 7.243 2.663 1.00 97.12 83 VAL A C 1
ATOM 640 O O . VAL A 1 83 ? -0.199 7.087 3.860 1.00 97.12 83 VAL A O 1
ATOM 643 N N . LYS A 1 84 ? -0.532 8.232 1.965 1.00 97.38 84 LYS A N 1
ATOM 644 C CA . LYS A 1 84 ? -1.426 9.220 2.585 1.00 97.38 84 LYS A CA 1
ATOM 645 C C . LYS A 1 84 ? -2.670 8.572 3.200 1.00 97.38 84 LYS A C 1
ATOM 647 O O . LYS A 1 84 ? -3.110 8.985 4.273 1.00 97.38 84 LYS A O 1
ATOM 652 N N . MET A 1 85 ? -3.248 7.575 2.532 1.00 96.44 85 MET A N 1
ATOM 653 C CA . MET A 1 85 ? -4.380 6.818 3.068 1.00 96.44 85 MET A CA 1
ATOM 654 C C . MET A 1 85 ? -3.973 6.002 4.293 1.00 96.44 85 MET A C 1
ATOM 656 O O . MET A 1 85 ? -4.679 6.057 5.296 1.00 96.44 85 MET A O 1
ATOM 660 N N . ALA A 1 86 ? -2.825 5.320 4.241 1.00 96.38 86 ALA A N 1
ATOM 661 C CA . ALA A 1 86 ? -2.292 4.555 5.365 1.00 96.38 86 ALA A CA 1
ATOM 662 C C . ALA A 1 86 ? -2.140 5.433 6.616 1.00 96.38 86 ALA A C 1
ATOM 664 O O . ALA A 1 86 ? -2.653 5.091 7.677 1.00 96.38 86 ALA A O 1
ATOM 665 N N . MET A 1 87 ? -1.527 6.614 6.468 1.00 97.25 87 MET A N 1
ATOM 666 C CA . MET A 1 87 ? -1.357 7.573 7.564 1.00 97.25 87 MET A CA 1
ATOM 667 C C . MET A 1 87 ? -2.693 7.993 8.181 1.00 97.25 87 MET A C 1
ATOM 669 O O . MET A 1 87 ? -2.840 8.008 9.398 1.00 97.25 87 MET A O 1
ATOM 673 N N . LYS A 1 88 ? -3.691 8.293 7.347 1.00 96.94 88 LYS A N 1
ATOM 674 C CA . LYS A 1 88 ? -5.011 8.713 7.826 1.00 96.94 88 LYS A CA 1
ATOM 675 C C . LYS A 1 88 ? -5.749 7.591 8.567 1.00 96.94 88 LYS A C 1
ATOM 677 O O . LYS A 1 88 ? -6.429 7.843 9.556 1.00 96.94 88 LYS A O 1
ATOM 682 N N . ILE A 1 89 ? -5.637 6.355 8.084 1.00 95.94 89 ILE A N 1
ATOM 683 C CA . ILE A 1 89 ? -6.214 5.176 8.744 1.00 95.94 89 ILE A CA 1
ATOM 684 C C . ILE A 1 89 ? -5.542 4.953 10.103 1.00 95.94 89 ILE A C 1
ATOM 686 O O . ILE A 1 89 ? -6.221 4.690 11.095 1.00 95.94 89 ILE A O 1
ATOM 690 N N . ASP A 1 90 ? -4.227 5.130 10.162 1.00 94.00 90 ASP A N 1
ATOM 691 C CA . ASP A 1 90 ? -3.450 5.027 11.391 1.00 94.00 90 ASP A CA 1
ATOM 692 C C . ASP A 1 90 ? -3.833 6.093 12.423 1.00 94.00 90 ASP A C 1
ATOM 694 O O . ASP A 1 90 ? -4.009 5.764 13.595 1.00 94.00 90 ASP A O 1
ATOM 698 N N . GLU A 1 91 ? -4.044 7.341 11.999 1.00 95.19 91 GLU A N 1
ATOM 699 C CA . GLU A 1 91 ? -4.572 8.408 12.862 1.00 95.19 91 GLU A CA 1
ATOM 700 C C . GLU A 1 91 ? -5.919 8.013 13.481 1.00 95.19 91 GLU A C 1
ATOM 702 O O . GLU A 1 91 ? -6.117 8.147 14.690 1.00 95.19 91 GLU A O 1
ATOM 707 N N . TYR A 1 92 ? -6.834 7.458 12.679 1.00 94.31 92 TYR A N 1
ATOM 708 C CA . TYR A 1 92 ? -8.102 6.961 13.206 1.00 94.31 92 TYR A CA 1
ATOM 709 C C . TYR A 1 92 ? -7.907 5.808 14.189 1.00 94.31 92 TYR A C 1
ATOM 711 O O . TYR A 1 92 ? -8.568 5.786 15.225 1.00 94.31 92 TYR A O 1
ATOM 719 N N . ALA A 1 93 ? -7.003 4.868 13.902 1.00 92.50 93 ALA A N 1
ATOM 720 C CA . ALA A 1 93 ? -6.739 3.732 14.783 1.00 92.50 93 ALA A CA 1
ATOM 721 C C . ALA A 1 93 ? -6.264 4.194 16.171 1.00 92.50 93 ALA A C 1
ATOM 723 O O . ALA A 1 93 ? -6.738 3.681 17.187 1.00 92.50 93 ALA A O 1
ATOM 724 N N . VAL A 1 94 ? -5.391 5.206 16.213 1.00 93.62 94 VAL A N 1
ATOM 725 C CA . VAL A 1 94 ? -4.921 5.826 17.459 1.00 93.62 94 VAL A CA 1
ATOM 726 C C . VAL A 1 94 ? -6.082 6.450 18.237 1.00 93.62 94 VAL A C 1
ATOM 728 O O . VAL A 1 94 ? -6.229 6.189 19.433 1.00 93.62 94 VAL A O 1
ATOM 731 N N . GLU A 1 95 ? -6.948 7.220 17.576 1.00 93.94 95 GLU A N 1
ATOM 732 C CA . GLU A 1 95 ? -8.100 7.836 18.244 1.00 93.94 95 GLU A CA 1
ATOM 733 C C . GLU A 1 95 ? -9.112 6.801 18.755 1.00 93.94 95 GLU A C 1
ATOM 735 O O . GLU A 1 95 ? -9.621 6.931 19.871 1.00 93.94 95 GLU A O 1
ATOM 740 N N . PHE A 1 96 ? -9.377 5.733 17.995 1.00 91.31 96 PHE A N 1
ATOM 741 C CA . PHE A 1 96 ? -10.238 4.639 18.453 1.00 91.31 96 PHE A CA 1
ATOM 742 C C . PHE A 1 96 ? -9.677 3.948 19.692 1.00 91.31 96 PHE A C 1
ATOM 744 O O . PHE A 1 96 ? -10.423 3.678 20.639 1.00 91.31 96 PHE A O 1
ATOM 751 N N . GLN A 1 97 ? -8.369 3.695 19.713 1.00 90.88 97 GLN A N 1
ATOM 752 C CA . GLN A 1 97 ? -7.715 3.114 20.875 1.00 90.88 97 GLN A CA 1
ATOM 753 C C . GLN A 1 97 ? -7.846 4.032 22.098 1.00 90.88 97 GLN A C 1
ATOM 755 O O . GLN A 1 97 ? -8.264 3.563 23.160 1.00 90.88 97 GLN A O 1
ATOM 760 N N . ARG A 1 98 ? -7.593 5.337 21.930 1.00 93.56 98 ARG A N 1
ATOM 761 C CA . ARG A 1 98 ? -7.730 6.341 22.994 1.00 93.56 98 ARG A CA 1
ATOM 762 C C . ARG A 1 98 ? -9.143 6.359 23.583 1.00 93.56 98 ARG A C 1
ATOM 764 O O . ARG A 1 98 ? -9.301 6.299 24.800 1.00 93.56 98 ARG A O 1
ATOM 771 N N . MET A 1 99 ? -10.175 6.385 22.736 1.00 93.44 99 MET A N 1
ATOM 772 C CA . MET A 1 99 ? -11.573 6.348 23.188 1.00 93.44 99 MET A CA 1
ATOM 773 C C . MET A 1 99 ? -11.913 5.042 23.918 1.00 93.44 99 MET A C 1
ATOM 775 O O . MET A 1 99 ? -12.593 5.058 24.943 1.00 93.44 99 MET A O 1
ATOM 779 N N . SER A 1 100 ? -11.430 3.902 23.417 1.00 89.94 100 SER A N 1
ATOM 780 C CA . SER A 1 100 ? -11.630 2.598 24.062 1.00 89.94 100 SER A CA 1
ATOM 781 C C . SER A 1 100 ? -11.006 2.554 25.464 1.00 89.94 100 SER A C 1
ATOM 783 O O . SER A 1 100 ? -11.611 2.024 26.398 1.00 89.94 100 SER A O 1
ATOM 785 N N . GLU A 1 101 ? -9.809 3.113 25.637 1.00 92.00 101 GLU A N 1
ATOM 786 C CA . GLU A 1 101 ? -9.135 3.201 26.938 1.00 92.00 101 GLU A CA 1
ATOM 787 C C . GLU A 1 101 ? -9.879 4.126 27.911 1.00 92.00 101 GLU A C 1
ATOM 789 O O . GLU A 1 101 ? -10.078 3.764 29.075 1.00 92.00 101 GLU A O 1
ATOM 794 N N . GLU A 1 102 ? -10.374 5.267 27.428 1.00 91.81 102 GLU A N 1
ATOM 795 C CA . GLU A 1 102 ? -11.186 6.200 28.212 1.00 91.81 102 GLU A CA 1
ATOM 796 C C . GLU A 1 102 ? -12.469 5.525 28.725 1.00 91.81 102 GLU A C 1
ATOM 798 O O . GLU A 1 102 ? -12.725 5.511 29.932 1.00 91.81 102 GLU A O 1
ATOM 803 N N . ILE A 1 103 ? -13.221 4.853 27.845 1.00 88.62 103 ILE A N 1
ATOM 804 C CA . ILE A 1 103 ? -14.434 4.105 28.217 1.00 88.62 103 ILE A CA 1
ATOM 805 C C . ILE A 1 103 ? -14.115 3.023 29.254 1.00 88.62 103 ILE A C 1
ATOM 807 O O . ILE A 1 103 ? -14.826 2.893 30.255 1.00 88.62 103 ILE A O 1
ATOM 811 N N . LYS A 1 104 ? -13.029 2.263 29.058 1.00 88.06 104 LYS A N 1
ATOM 812 C CA . LYS A 1 104 ? -12.600 1.241 30.024 1.00 88.06 104 LYS A CA 1
ATOM 813 C C . LYS A 1 104 ? -12.340 1.854 31.396 1.00 88.06 104 LYS A C 1
ATOM 815 O O . LYS A 1 104 ? -12.843 1.317 32.380 1.00 88.06 104 LYS A O 1
ATOM 820 N N . SER A 1 105 ? -11.630 2.979 31.466 1.00 86.62 105 SER A N 1
ATOM 821 C CA . SER A 1 105 ? -11.337 3.655 32.736 1.00 86.62 105 SER A CA 1
ATOM 822 C C . SER A 1 105 ? -12.595 4.150 33.462 1.00 86.62 105 SER A C 1
ATOM 824 O O . SER A 1 105 ? -12.694 4.000 34.678 1.00 86.62 105 SER A O 1
ATOM 826 N N . LEU A 1 106 ? -13.592 4.650 32.725 1.00 82.19 106 LEU A N 1
ATOM 827 C CA . LEU A 1 106 ? -14.871 5.111 33.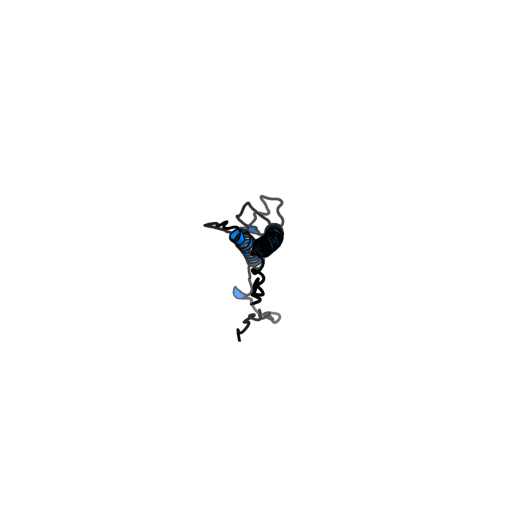277 1.00 82.19 106 LEU A CA 1
ATOM 828 C C . LEU A 1 106 ? -15.779 3.960 33.738 1.00 82.19 106 LEU A C 1
ATOM 830 O O . LEU A 1 106 ? -16.604 4.139 34.630 1.00 82.19 106 LEU A O 1
ATOM 834 N N . SER A 1 107 ? -15.634 2.781 33.132 1.00 74.56 107 SER A N 1
ATOM 835 C CA . SER A 1 107 ? -16.447 1.597 33.437 1.00 74.56 107 SER A CA 1
ATOM 836 C C . SER A 1 107 ? -15.948 0.769 34.630 1.00 74.56 107 SER A C 1
ATOM 838 O O . SER A 1 107 ? -16.654 -0.139 35.075 1.00 74.56 107 SER A O 1
ATOM 840 N N . GLN A 1 108 ? -14.758 1.059 35.176 1.00 67.56 108 GLN A N 1
ATOM 841 C CA . GLN A 1 108 ? -14.269 0.348 36.358 1.00 67.56 108 GLN A CA 1
ATOM 842 C C . GLN A 1 108 ? -15.031 0.799 37.617 1.00 67.56 108 GLN A C 1
ATOM 844 O O . GLN A 1 108 ? -15.076 1.995 37.916 1.00 67.56 108 GLN A O 1
ATOM 849 N N . PRO A 1 109 ? -15.634 -0.128 38.387 1.00 59.25 109 PRO A N 1
ATOM 850 C CA . PRO A 1 109 ? -16.348 0.234 39.603 1.00 59.25 109 PRO A CA 1
ATOM 851 C C . PRO A 1 109 ? -15.373 0.833 40.622 1.00 59.25 109 PRO A C 1
ATOM 853 O O . PRO A 1 109 ? -14.309 0.265 40.874 1.00 59.25 109 PRO A O 1
ATOM 856 N N . LYS A 1 110 ? -15.753 1.964 41.243 1.00 58.19 110 LYS A N 1
ATOM 857 C CA . LYS A 1 110 ? -15.033 2.516 42.403 1.00 58.19 110 LYS A CA 1
ATOM 858 C C . LYS A 1 110 ? -14.792 1.390 43.421 1.00 58.19 110 LYS A C 1
ATOM 860 O O . LYS A 1 110 ? -15.738 0.643 43.701 1.00 58.19 110 LYS A O 1
ATOM 865 N N . PRO A 1 111 ? -13.581 1.267 44.001 1.00 52.47 111 PRO A N 1
ATOM 866 C CA . PRO A 1 111 ? -13.359 0.335 45.095 1.00 52.47 111 PRO A CA 1
ATOM 867 C C . PRO A 1 111 ? -14.392 0.644 46.175 1.00 52.47 111 PRO A C 1
ATOM 869 O O . PRO A 1 111 ? -14.560 1.808 46.543 1.00 52.47 111 PRO A O 1
ATOM 872 N N . LYS A 1 112 ? -15.116 -0.377 46.649 1.00 54.91 112 LYS A N 1
ATOM 873 C CA . LYS A 1 112 ? -15.976 -0.230 47.824 1.00 54.91 112 LYS A CA 1
ATOM 874 C C . LYS A 1 112 ? -15.080 0.261 48.957 1.00 54.91 112 LYS A C 1
ATOM 876 O O . LYS A 1 112 ? -14.264 -0.512 49.457 1.00 54.91 112 LYS A O 1
ATOM 881 N N . GLU A 1 113 ? -15.202 1.537 49.319 1.00 49.75 113 GLU A N 1
ATOM 882 C CA . GLU A 1 113 ? -14.679 2.047 50.580 1.00 49.75 113 GLU A CA 1
ATOM 883 C C . GLU A 1 113 ? -15.156 1.083 51.658 1.00 49.75 113 GLU A C 1
ATOM 885 O O . GLU A 1 113 ? -16.354 0.811 51.785 1.00 49.75 113 GLU A O 1
ATOM 890 N N . ALA A 1 114 ? -14.199 0.478 52.356 1.00 49.50 114 ALA A N 1
ATOM 891 C CA . ALA A 1 114 ? -14.476 -0.403 53.463 1.00 49.50 114 ALA A CA 1
ATOM 892 C C . ALA A 1 114 ? -15.246 0.408 54.508 1.00 49.50 114 ALA A C 1
ATOM 894 O O . ALA A 1 114 ? -14.663 1.143 55.303 1.00 49.50 114 ALA A O 1
ATOM 895 N N . SER A 1 115 ? -16.571 0.272 54.506 1.00 49.62 115 SER A N 1
ATOM 896 C CA . SER A 1 115 ? -17.423 0.641 55.623 1.00 49.62 115 SER A CA 1
ATOM 897 C C . SER A 1 115 ? -17.117 -0.331 56.762 1.00 49.62 115 SER A C 1
ATOM 899 O O . SER A 1 115 ? -17.864 -1.274 57.026 1.00 49.62 115 SER A O 1
ATOM 901 N N . MET A 1 116 ? -15.967 -0.145 57.409 1.00 48.50 116 MET A N 1
ATOM 902 C CA . MET A 1 116 ? -15.707 -0.708 58.721 1.00 48.50 116 MET A CA 1
ATOM 903 C C . MET A 1 116 ? -16.644 0.014 59.682 1.00 48.50 116 MET A C 1
ATOM 905 O O . MET A 1 116 ? -16.374 1.118 60.155 1.00 48.50 116 MET A O 1
ATOM 909 N N . GLY A 1 117 ? -17.801 -0.609 59.896 1.00 43.91 117 GLY A N 1
ATOM 910 C CA . GLY A 1 117 ? -18.732 -0.230 60.937 1.00 43.91 117 GLY A CA 1
ATOM 911 C C . GLY A 1 117 ? -17.989 -0.160 62.265 1.00 43.91 117 GLY A C 1
ATOM 912 O O . GLY A 1 117 ? -17.460 -1.156 62.756 1.00 43.91 117 GLY A O 1
ATOM 913 N N . ARG A 1 118 ? -17.964 1.041 62.838 1.00 50.16 118 ARG A N 1
ATOM 914 C CA . ARG A 1 118 ? -17.781 1.253 64.267 1.00 50.16 118 ARG A CA 1
ATOM 915 C C . ARG A 1 118 ? -18.921 0.508 64.966 1.00 50.16 118 ARG A C 1
ATOM 917 O O . ARG A 1 118 ? -20.045 1.001 64.991 1.00 50.16 118 ARG A O 1
ATOM 924 N N . LEU A 1 119 ? -18.642 -0.680 65.498 1.00 46.53 119 LEU A N 1
ATOM 925 C CA . LEU A 1 119 ? -19.514 -1.310 66.481 1.00 46.53 119 LEU A CA 1
ATOM 926 C C . LEU A 1 119 ? -19.011 -0.895 67.867 1.00 46.53 119 LEU A C 1
ATOM 928 O O . LEU A 1 119 ? -18.039 -1.435 68.386 1.00 46.53 119 LEU A O 1
ATOM 932 N N . GLU A 1 120 ? -19.647 0.134 68.419 1.00 46.28 120 GLU A N 1
ATOM 933 C CA . GLU A 1 120 ? -19.641 0.398 69.854 1.00 46.28 120 GLU A CA 1
ATOM 934 C C . GLU A 1 120 ? -20.578 -0.609 70.533 1.00 46.28 120 GLU A C 1
ATOM 936 O O . GLU A 1 120 ? -21.784 -0.576 70.275 1.00 46.28 120 GLU A O 1
ATOM 941 N N . ARG A 1 121 ? -20.022 -1.483 71.379 1.00 46.41 121 ARG A N 1
ATOM 942 C CA . ARG A 1 121 ? -20.429 -1.789 72.769 1.00 46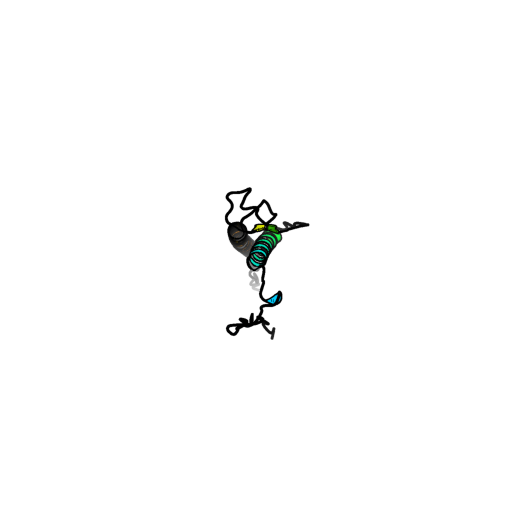.41 121 ARG A CA 1
ATOM 943 C C . ARG A 1 121 ? -19.820 -3.098 73.251 1.00 46.41 121 ARG A C 1
ATOM 945 O O . ARG A 1 121 ? -19.951 -4.109 72.531 1.00 46.41 121 ARG A O 1
#

Secondary structure (DSSP, 8-state):
-------------PPTTPPPPGGG---HHHHHHHHHHHHHHHHHHTTT---S---EEE--TTT-----SEEETTTTB-HHHHHHHHHHHHHHHHHHHHHHHHHHHHHSPPP----------

pLDDT: mean 81.19, std 18.1, range [35.56, 97.38]

Sequence (121 aa):
MTENHCKKRGRISLNVGDDVGPEYFDDADRIEAVSAGVQLVNALRRFDVDFDDIGVSRVCHTCTVIEDPYLVVLGNLRPAEAVKMAMKIDEYAVEFQRMSEEIKSLSQPKPKEASMGRLER

Radius of gyration: 26.68 Å; chains: 1; bounding box: 56×23×97 Å